Protein AF-A0AAV0X1E5-F1 (afdb_monomer_lite)

Structure (mmCIF, N/CA/C/O backbone):
data_AF-A0AAV0X1E5-F1
#
_entry.id   AF-A0AAV0X1E5-F1
#
loop_
_atom_site.group_PDB
_atom_site.id
_atom_site.type_symbol
_atom_site.label_atom_id
_atom_site.label_alt_id
_atom_site.label_comp_id
_atom_site.label_asym_id
_atom_site.label_entity_id
_atom_site.label_seq_id
_atom_site.pdbx_PDB_ins_code
_atom_site.Cartn_x
_atom_site.Cartn_y
_atom_site.Cartn_z
_atom_site.occupancy
_atom_site.B_iso_or_equiv
_atom_site.auth_seq_id
_atom_site.auth_comp_id
_atom_site.auth_asym_id
_atom_site.auth_atom_id
_atom_site.pdbx_PDB_model_num
ATOM 1 N N . MET A 1 1 ? 17.701 16.349 23.372 1.00 38.31 1 MET A N 1
ATOM 2 C CA . MET A 1 1 ? 16.593 15.918 22.497 1.00 38.31 1 MET A CA 1
ATOM 3 C C . MET A 1 1 ? 16.996 16.331 21.096 1.00 38.31 1 MET A C 1
ATOM 5 O O . MET A 1 1 ? 16.965 17.517 20.806 1.00 38.31 1 MET A O 1
ATOM 9 N N . SER A 1 2 ? 17.549 15.402 20.317 1.00 44.88 2 SER A N 1
ATOM 10 C CA . SER A 1 2 ? 17.926 15.672 18.926 1.00 44.88 2 SER A CA 1
ATOM 11 C C . SER A 1 2 ? 16.636 15.707 18.120 1.00 44.88 2 SER A C 1
ATOM 13 O O . SER A 1 2 ? 15.915 14.712 18.128 1.00 44.88 2 SER A O 1
ATOM 15 N N . GLY A 1 3 ? 16.307 16.855 17.529 1.00 50.03 3 GLY A N 1
AT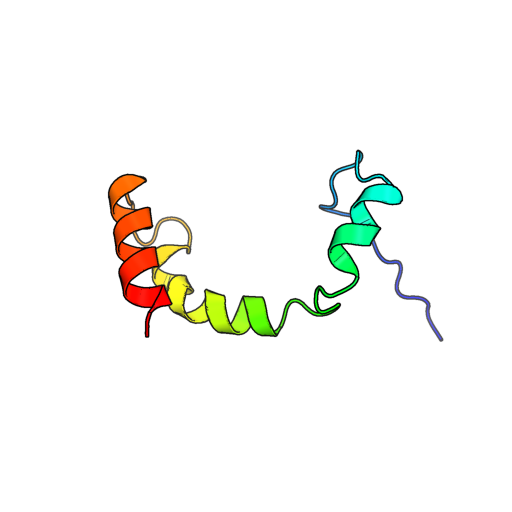OM 16 C CA . GLY A 1 3 ? 15.196 16.953 16.590 1.00 50.03 3 GLY A CA 1
ATOM 17 C C . GLY A 1 3 ? 15.513 16.066 15.396 1.00 50.03 3 GLY A C 1
ATOM 18 O O . GLY A 1 3 ? 16.584 16.186 14.808 1.00 50.03 3 GLY A O 1
ATOM 19 N N . GLU A 1 4 ? 14.635 15.118 15.111 1.00 55.19 4 GLU A N 1
ATOM 20 C CA . GLU A 1 4 ? 14.710 14.336 13.888 1.00 55.19 4 GLU A CA 1
ATOM 21 C C . GLU A 1 4 ? 14.268 15.274 12.761 1.00 55.19 4 GLU A C 1
ATOM 23 O O . GLU A 1 4 ? 13.121 15.726 12.728 1.00 55.19 4 GLU A O 1
ATOM 28 N N . GLU A 1 5 ? 15.224 15.667 11.920 1.00 56.19 5 GLU A N 1
ATOM 29 C CA . GLU A 1 5 ? 14.989 16.442 10.704 1.00 56.19 5 GLU A CA 1
ATOM 30 C C . GLU A 1 5 ? 14.034 15.611 9.839 1.00 56.19 5 GLU A C 1
ATOM 32 O O . GLU A 1 5 ? 14.422 14.597 9.260 1.00 56.19 5 GLU A O 1
ATOM 37 N N . THR A 1 6 ? 12.756 15.984 9.807 1.00 55.09 6 THR A N 1
ATOM 38 C CA . THR A 1 6 ? 11.757 15.327 8.962 1.00 55.09 6 THR A CA 1
ATOM 39 C C . THR A 1 6 ? 12.038 15.750 7.531 1.00 55.09 6 THR A C 1
ATOM 41 O O . THR A 1 6 ? 11.565 16.780 7.059 1.00 55.09 6 THR A O 1
ATOM 44 N N . THR A 1 7 ? 12.894 14.990 6.856 1.00 57.19 7 THR A N 1
ATOM 45 C CA . THR A 1 7 ? 13.205 15.218 5.451 1.00 57.19 7 THR A CA 1
ATOM 46 C C . THR A 1 7 ? 11.926 14.994 4.651 1.00 57.19 7 THR A C 1
ATOM 48 O O . THR A 1 7 ? 11.337 13.916 4.698 1.00 57.19 7 THR A O 1
ATOM 51 N N . THR A 1 8 ? 11.465 16.014 3.928 1.00 63.75 8 THR A N 1
ATOM 52 C CA . THR A 1 8 ? 10.273 15.962 3.061 1.00 63.75 8 THR A CA 1
ATOM 53 C C . THR A 1 8 ? 10.502 15.139 1.787 1.00 63.75 8 THR A C 1
ATOM 55 O O . THR A 1 8 ? 9.771 15.298 0.811 1.00 63.75 8 THR A O 1
ATOM 58 N N . ASP A 1 9 ? 11.523 14.280 1.772 1.00 57.78 9 ASP A N 1
ATOM 59 C CA . ASP A 1 9 ? 11.914 13.474 0.622 1.00 57.78 9 ASP A CA 1
ATOM 60 C C . ASP A 1 9 ? 10.768 12.523 0.252 1.00 57.78 9 ASP A C 1
ATOM 62 O O . ASP A 1 9 ? 10.476 11.553 0.952 1.00 57.78 9 ASP A O 1
ATOM 66 N N . GLY A 1 10 ? 10.089 12.832 -0.855 1.00 60.94 10 GLY A N 1
ATOM 67 C CA . GLY A 1 10 ? 8.979 12.044 -1.395 1.00 60.94 10 GLY A CA 1
ATOM 68 C C . GLY A 1 10 ? 7.584 12.640 -1.197 1.00 60.94 10 GLY A C 1
ATOM 69 O O . GLY A 1 10 ? 6.622 12.076 -1.721 1.00 60.94 10 GLY A O 1
ATOM 70 N N . LEU A 1 11 ? 7.443 13.773 -0.501 1.00 67.00 11 LEU A N 1
ATOM 71 C CA . LEU A 1 11 ? 6.194 14.536 -0.537 1.00 67.00 11 LEU A CA 1
ATOM 72 C C . LEU A 1 11 ? 6.136 15.384 -1.815 1.00 67.00 11 LEU A C 1
ATOM 74 O O . LEU A 1 11 ? 7.135 16.010 -2.167 1.00 67.00 11 LEU A O 1
ATOM 78 N N . PRO A 1 12 ? 4.988 15.421 -2.516 1.00 71.81 12 PRO A N 1
ATOM 79 C CA . PRO A 1 12 ? 4.828 16.294 -3.668 1.00 71.81 12 PRO A CA 1
ATOM 80 C C . PRO A 1 12 ? 5.057 17.747 -3.240 1.00 71.81 12 PRO A C 1
ATOM 82 O O . PRO A 1 12 ? 4.445 18.222 -2.284 1.00 71.81 12 PRO A O 1
ATOM 85 N N . GLU A 1 13 ? 5.934 18.440 -3.965 1.00 73.38 13 GLU A N 1
ATOM 86 C CA . GLU A 1 13 ? 6.337 19.831 -3.702 1.00 73.38 13 GLU A CA 1
ATOM 87 C C . GLU A 1 13 ? 5.141 20.804 -3.720 1.00 73.38 13 GLU A C 1
ATOM 89 O O . GLU A 1 13 ? 5.193 21.873 -3.114 1.00 73.38 13 GLU A O 1
ATOM 94 N N . ASP A 1 14 ? 4.031 20.392 -4.340 1.00 78.31 14 ASP A N 1
ATOM 95 C CA . ASP A 1 14 ? 2.803 21.171 -4.487 1.00 78.31 14 ASP A CA 1
ATOM 96 C C . ASP A 1 14 ? 1.798 21.010 -3.332 1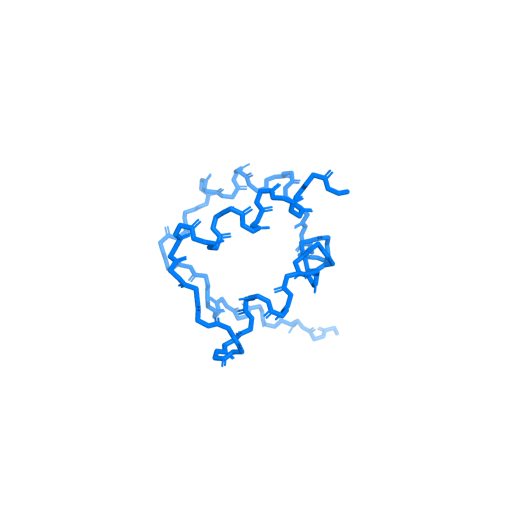.00 78.31 14 ASP A C 1
ATOM 98 O O . ASP A 1 14 ? 0.730 21.628 -3.375 1.00 78.31 14 ASP A O 1
ATOM 102 N N . LEU A 1 15 ? 2.095 20.205 -2.302 1.00 76.25 15 LEU A N 1
ATOM 103 C CA . LEU A 1 15 ? 1.148 19.935 -1.216 1.00 76.25 15 LEU A CA 1
ATOM 104 C C . LEU A 1 15 ? 0.820 21.217 -0.431 1.00 76.25 15 LEU A C 1
ATOM 106 O O . LEU A 1 15 ? 1.650 21.763 0.300 1.00 76.25 15 LEU A O 1
ATOM 110 N N . GLN A 1 16 ? -0.415 21.694 -0.558 1.00 84.12 16 GLN A N 1
ATOM 111 C CA . GLN A 1 16 ? -0.874 22.896 0.125 1.00 84.12 16 GLN A CA 1
ATOM 112 C C . GLN A 1 16 ? -1.341 22.569 1.543 1.00 84.12 16 GLN A C 1
ATOM 114 O O . GLN A 1 16 ? -1.835 21.480 1.830 1.00 84.12 16 GLN A O 1
ATOM 119 N N . ILE A 1 17 ? -1.286 23.556 2.443 1.00 79.44 17 ILE A N 1
ATOM 120 C CA . ILE A 1 17 ? -1.804 23.418 3.819 1.00 79.44 17 ILE A CA 1
ATOM 121 C C . ILE A 1 17 ? -3.285 22.982 3.817 1.00 79.44 17 ILE A C 1
ATOM 123 O O . ILE A 1 17 ? -3.718 22.231 4.691 1.00 79.44 17 ILE A O 1
ATOM 127 N N . SER A 1 18 ? -4.060 23.401 2.810 1.00 85.50 18 SER A N 1
ATOM 128 C CA . SER A 1 18 ? -5.452 22.977 2.613 1.00 85.50 18 SER A CA 1
ATOM 129 C C . SER A 1 18 ? -5.611 21.470 2.417 1.00 85.50 18 SER A C 1
ATOM 131 O O . SER A 1 18 ? -6.630 20.910 2.822 1.00 85.50 18 SER A O 1
ATOM 133 N N . ASP A 1 19 ? -4.614 20.798 1.846 1.00 82.81 19 ASP A N 1
ATOM 134 C CA . ASP A 1 19 ? -4.685 19.371 1.539 1.00 82.81 19 ASP A CA 1
ATOM 135 C C . ASP A 1 19 ? -4.624 18.528 2.815 1.00 82.81 19 ASP A C 1
ATOM 137 O O . ASP A 1 19 ? -5.298 17.502 2.909 1.00 82.81 19 ASP A O 1
ATOM 141 N N . PHE A 1 20 ? -3.940 19.022 3.854 1.00 79.38 20 PHE A N 1
ATOM 142 C CA . PHE A 1 20 ? -3.838 18.370 5.164 1.00 79.38 20 PHE A CA 1
ATOM 143 C C . PHE A 1 20 ? -5.180 18.227 5.887 1.00 79.38 20 PHE A C 1
ATOM 145 O O . PHE A 1 20 ? -5.333 17.329 6.716 1.00 79.38 20 PHE A O 1
ATOM 152 N N . ILE A 1 21 ? -6.181 19.052 5.558 1.00 86.19 21 ILE A N 1
ATOM 153 C CA . ILE A 1 21 ? -7.526 18.929 6.140 1.00 86.19 21 ILE A CA 1
ATOM 154 C C . ILE A 1 21 ? -8.123 17.547 5.831 1.00 86.19 21 ILE A C 1
ATOM 156 O O . ILE A 1 21 ? -8.793 16.962 6.686 1.00 86.19 21 ILE A O 1
ATOM 160 N N . HIS A 1 22 ? -7.816 16.983 4.661 1.00 81.19 22 HIS A N 1
ATOM 161 C CA . HIS A 1 22 ? -8.277 15.654 4.254 1.00 81.19 22 HIS A CA 1
ATOM 162 C C . HIS A 1 22 ? -7.604 14.521 5.043 1.00 81.19 22 HIS A C 1
ATOM 164 O O . HIS A 1 22 ? -8.166 13.435 5.161 1.00 81.19 22 HIS A O 1
ATOM 170 N N . PHE A 1 23 ? -6.441 14.781 5.648 1.00 78.06 23 PHE A N 1
ATOM 171 C CA . PHE A 1 23 ? -5.682 13.815 6.443 1.00 78.06 23 PHE A CA 1
ATOM 172 C C . PHE A 1 23 ? -5.976 13.897 7.946 1.00 78.06 23 PHE A C 1
ATOM 174 O O . PHE A 1 23 ? -5.394 13.143 8.717 1.00 78.06 23 PHE A O 1
ATOM 181 N N . LYS A 1 24 ? -6.918 14.743 8.391 1.00 84.12 24 LYS A N 1
ATOM 182 C CA . LYS A 1 24 ? -7.275 14.896 9.818 1.00 84.12 24 LYS A CA 1
ATOM 183 C C . LYS A 1 24 ? -7.614 13.573 10.521 1.00 84.12 24 LYS A C 1
ATOM 185 O O . LYS A 1 24 ? -7.395 13.444 11.722 1.00 84.12 24 LYS A O 1
ATOM 190 N N . TYR A 1 25 ? -8.184 12.624 9.782 1.00 81.44 25 TYR A N 1
ATOM 191 C CA . TYR A 1 25 ? -8.561 11.300 10.285 1.00 81.44 25 TYR A CA 1
ATOM 192 C C . TYR A 1 25 ? -7.626 10.189 9.805 1.00 81.44 25 TYR A C 1
ATOM 194 O O . TYR A 1 25 ? -7.807 9.036 10.191 1.00 81.44 25 TYR A O 1
ATOM 202 N N . ALA A 1 26 ? -6.652 10.521 8.956 1.00 76.06 26 ALA A N 1
ATOM 203 C CA . ALA A 1 26 ? -5.655 9.564 8.527 1.00 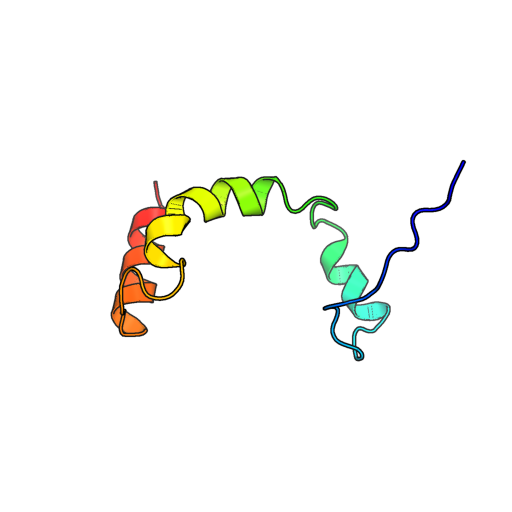76.06 26 ALA A CA 1
ATOM 204 C C . ALA A 1 26 ? -4.720 9.279 9.714 1.00 76.06 26 ALA A C 1
ATOM 206 O O . ALA A 1 26 ? -4.241 10.219 10.358 1.00 76.06 26 ALA A O 1
ATOM 207 N N . PRO A 1 27 ? -4.461 8.006 10.039 1.00 72.50 27 PRO A N 1
ATOM 208 C CA . PRO A 1 27 ? -3.462 7.658 11.035 1.00 72.50 27 PRO A CA 1
ATOM 209 C C . PRO A 1 27 ? -2.108 8.281 10.671 1.00 72.50 27 PRO A C 1
ATOM 211 O O . PRO A 1 27 ? -1.664 8.176 9.530 1.00 72.50 27 PRO A O 1
ATOM 214 N N . ILE A 1 28 ? -1.441 8.912 11.647 1.00 74.56 28 ILE A N 1
ATOM 215 C CA . ILE A 1 28 ? -0.098 9.498 11.458 1.00 74.56 28 ILE A CA 1
ATOM 216 C C . ILE A 1 28 ? 0.912 8.405 11.080 1.00 74.56 28 ILE A C 1
ATOM 218 O O . ILE A 1 28 ? 1.878 8.670 10.369 1.00 74.56 28 ILE A O 1
ATOM 222 N N . SER A 1 29 ? 0.683 7.170 11.537 1.00 70.31 29 SER A N 1
ATOM 223 C CA . SER A 1 29 ? 1.493 6.020 11.160 1.00 70.31 29 SER A CA 1
ATOM 224 C C . SER A 1 29 ? 0.799 5.196 10.075 1.00 70.31 29 SER A C 1
ATOM 226 O O . SER A 1 29 ? -0.356 4.795 10.195 1.00 70.31 29 SER A O 1
ATOM 228 N N . SER A 1 30 ? 1.539 4.871 9.019 1.00 65.12 30 SER A N 1
ATOM 229 C CA . SER A 1 30 ? 1.100 3.980 7.941 1.00 65.12 30 SER A CA 1
ATOM 230 C C . SER A 1 30 ? 1.019 2.507 8.366 1.00 65.12 30 SER A C 1
ATOM 232 O O . SER A 1 30 ? 0.827 1.645 7.515 1.00 65.12 30 SER A O 1
ATOM 234 N N . VAL A 1 31 ? 1.147 2.189 9.660 1.00 67.00 31 VAL A N 1
ATOM 235 C CA . VAL A 1 31 ? 1.295 0.817 10.180 1.00 67.00 31 VAL A CA 1
ATOM 236 C C . VAL A 1 31 ? 0.117 -0.081 9.790 1.00 67.00 31 VAL A C 1
ATOM 238 O O . VAL A 1 31 ? 0.316 -1.237 9.411 1.00 67.00 31 VAL A O 1
ATOM 241 N N . ASP A 1 32 ? -1.110 0.441 9.829 1.00 63.50 32 ASP A N 1
ATOM 242 C CA . ASP A 1 32 ? -2.303 -0.323 9.437 1.00 63.50 32 ASP A CA 1
ATOM 243 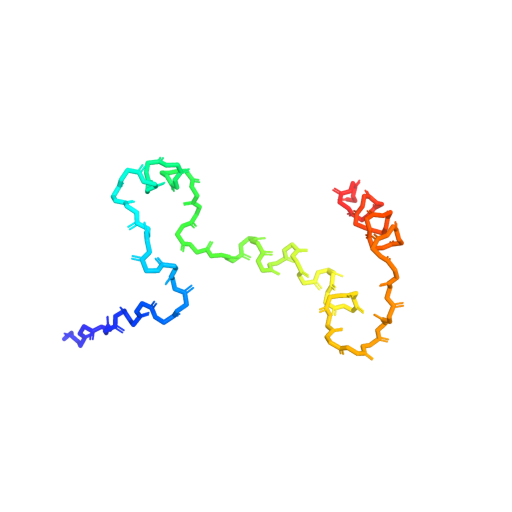C C . ASP A 1 32 ? -2.372 -0.550 7.919 1.00 63.50 32 ASP A C 1
ATOM 245 O O . ASP A 1 32 ? -2.816 -1.606 7.451 1.00 63.50 32 ASP A O 1
ATOM 249 N N . VAL A 1 33 ? -1.853 0.404 7.144 1.00 65.38 33 VAL A N 1
ATOM 250 C CA . VAL A 1 33 ? -1.715 0.292 5.690 1.00 65.38 33 VAL A CA 1
ATOM 251 C C . VAL A 1 33 ? -0.623 -0.732 5.362 1.00 65.38 33 VAL A C 1
ATOM 253 O O . VAL A 1 33 ? -0.885 -1.681 4.634 1.00 65.38 33 VAL A O 1
ATOM 256 N N . GLU A 1 34 ? 0.561 -0.657 5.969 1.00 72.00 34 GLU A N 1
ATOM 257 C CA . GLU A 1 34 ? 1.642 -1.633 5.773 1.00 72.00 34 GLU A CA 1
ATOM 258 C C . GLU A 1 34 ? 1.220 -3.067 6.106 1.00 72.00 34 GLU A C 1
ATOM 260 O O . GLU A 1 34 ? 1.511 -3.993 5.340 1.00 72.00 34 GLU A O 1
ATOM 265 N N . ARG A 1 35 ? 0.503 -3.278 7.220 1.00 73.25 35 ARG A N 1
ATOM 266 C CA . ARG A 1 35 ? 0.005 -4.609 7.597 1.00 73.25 35 ARG A CA 1
ATOM 267 C C . ARG A 1 35 ? -0.985 -5.149 6.562 1.00 73.25 35 ARG A C 1
ATOM 269 O O . ARG A 1 35 ? -0.883 -6.315 6.185 1.00 73.25 35 ARG A O 1
ATOM 276 N N . SER A 1 36 ? -1.896 -4.307 6.077 1.00 73.31 36 SER A N 1
ATOM 277 C CA . SER A 1 36 ? -2.887 -4.687 5.062 1.00 73.31 36 SER A CA 1
ATOM 278 C C . SER A 1 36 ? -2.230 -4.968 3.708 1.00 73.31 36 SER A C 1
ATOM 280 O O . SER A 1 36 ? -2.544 -5.954 3.044 1.00 73.31 36 SER A O 1
ATOM 282 N N . PHE A 1 37 ? -1.246 -4.154 3.320 1.00 76.12 37 PHE A N 1
ATOM 283 C CA . PHE A 1 37 ? -0.533 -4.304 2.054 1.00 76.12 37 PHE A CA 1
ATOM 284 C C . PHE A 1 37 ? 0.530 -5.407 2.064 1.00 76.12 37 PHE A C 1
ATOM 286 O O . PHE A 1 37 ? 0.892 -5.922 1.004 1.00 76.12 37 PHE A O 1
ATOM 293 N N . SER A 1 38 ? 0.965 -5.861 3.241 1.00 80.44 38 SER A N 1
ATOM 294 C CA . SER A 1 38 ? 1.852 -7.021 3.379 1.00 80.44 38 SER A CA 1
ATOM 295 C C . SER A 1 38 ? 1.252 -8.297 2.777 1.00 80.44 38 SER A C 1
ATOM 297 O O . SER A 1 38 ? 1.995 -9.125 2.242 1.00 80.44 38 SER A O 1
ATOM 299 N N . LEU A 1 39 ? -0.081 -8.438 2.783 1.00 80.62 39 LEU A N 1
ATOM 300 C CA . LEU A 1 39 ? -0.788 -9.531 2.101 1.00 80.62 39 LEU A CA 1
ATOM 301 C C . LEU A 1 39 ? -0.511 -9.531 0.587 1.00 80.62 39 LEU A C 1
ATOM 303 O O . LEU A 1 39 ? -0.368 -10.587 -0.031 1.00 80.62 39 LEU A O 1
ATOM 307 N N . TYR A 1 40 ? -0.334 -8.346 0.003 1.00 83.38 40 TYR A N 1
ATOM 308 C CA . TYR A 1 40 ? -0.072 -8.147 -1.419 1.00 83.38 40 TYR A CA 1
ATOM 309 C C . TYR A 1 40 ? 1.410 -8.173 -1.788 1.00 83.38 40 TYR A C 1
ATOM 311 O O . TYR A 1 40 ? 1.725 -8.011 -2.967 1.00 83.38 40 TYR A O 1
ATOM 319 N N . LYS A 1 41 ? 2.343 -8.425 -0.853 1.00 82.75 41 LYS A N 1
ATOM 320 C CA . LYS A 1 41 ? 3.789 -8.327 -1.147 1.00 82.75 41 LYS A CA 1
ATOM 321 C C . LYS A 1 41 ? 4.226 -9.195 -2.327 1.00 82.75 41 LYS A C 1
ATOM 323 O O . LYS A 1 41 ? 5.147 -8.844 -3.044 1.00 82.75 41 LYS A O 1
ATOM 328 N N . ASN A 1 42 ? 3.589 -10.347 -2.539 1.00 80.44 42 ASN A N 1
ATOM 329 C CA . ASN A 1 42 ? 3.935 -11.239 -3.649 1.00 80.44 42 ASN A CA 1
ATOM 330 C C . ASN A 1 42 ? 3.361 -10.777 -4.996 1.00 80.44 42 ASN A C 1
ATOM 332 O O . ASN A 1 42 ? 3.818 -11.245 -6.036 1.00 80.44 42 ASN A O 1
ATOM 336 N N . MET A 1 43 ? 2.350 -9.909 -4.975 1.00 81.81 43 MET A N 1
ATOM 337 C CA . MET A 1 43 ? 1.732 -9.329 -6.165 1.00 81.81 43 MET A CA 1
ATOM 338 C C . MET A 1 43 ? 2.336 -7.976 -6.537 1.00 81.81 43 MET A C 1
ATOM 340 O O . MET A 1 43 ? 2.476 -7.701 -7.721 1.00 81.81 43 MET A 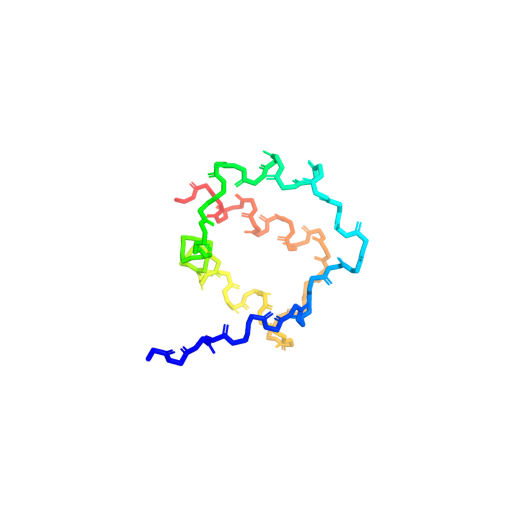O 1
ATOM 344 N N . LEU A 1 44 ? 2.671 -7.155 -5.538 1.00 81.12 44 LEU A N 1
ATOM 345 C CA . LEU A 1 44 ? 3.180 -5.794 -5.719 1.00 81.12 44 LEU A CA 1
ATOM 346 C C . LEU A 1 44 ? 4.711 -5.706 -5.688 1.00 81.12 44 LEU A C 1
ATOM 348 O O . LEU A 1 44 ? 5.255 -4.654 -5.998 1.00 81.12 44 LEU A O 1
ATOM 352 N N . ALA A 1 45 ? 5.421 -6.776 -5.311 1.00 80.19 45 ALA A N 1
ATOM 353 C CA . ALA A 1 45 ? 6.877 -6.788 -5.409 1.00 80.19 45 ALA A CA 1
ATOM 354 C C . ALA A 1 45 ? 7.330 -6.797 -6.871 1.00 80.19 45 ALA A C 1
ATOM 356 O O . ALA A 1 45 ? 6.852 -7.606 -7.675 1.00 80.19 45 ALA A O 1
ATOM 357 N N . ASP A 1 46 ? 8.328 -5.965 -7.159 1.00 77.44 46 ASP A N 1
ATOM 358 C CA . ASP A 1 46 ? 8.936 -5.847 -8.479 1.00 77.44 46 ASP A CA 1
ATOM 359 C C . ASP A 1 46 ? 9.322 -7.201 -9.074 1.00 77.44 46 ASP A C 1
ATOM 361 O O . ASP A 1 46 ? 9.913 -8.061 -8.412 1.00 77.44 46 ASP A O 1
ATOM 365 N N . ASN A 1 47 ? 8.995 -7.371 -10.357 1.00 68.81 47 AS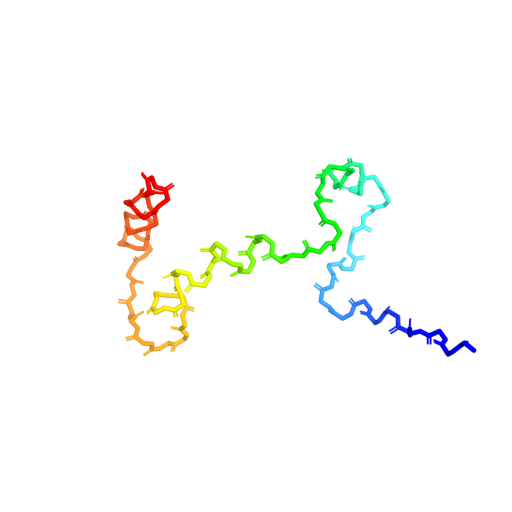N A N 1
ATOM 366 C CA . ASN A 1 47 ? 9.417 -8.485 -11.208 1.00 68.81 47 ASN A CA 1
ATOM 367 C C . ASN A 1 47 ? 9.121 -9.909 -10.691 1.00 68.81 47 ASN A C 1
ATOM 369 O O . ASN A 1 47 ? 9.598 -10.875 -11.284 1.00 68.81 47 ASN A O 1
ATOM 373 N N . ARG A 1 48 ? 8.307 -10.092 -9.641 1.00 68.81 48 ARG A N 1
ATOM 374 C CA . ARG A 1 48 ? 7.904 -11.441 -9.190 1.00 68.81 48 ARG A CA 1
ATOM 375 C C . ARG A 1 48 ? 6.759 -12.014 -10.009 1.00 68.81 48 ARG A C 1
ATOM 377 O O . ARG A 1 48 ? 6.726 -13.216 -10.263 1.00 68.81 48 ARG A O 1
ATOM 384 N N . ARG A 1 49 ? 5.813 -11.160 -10.403 1.00 70.81 49 ARG A N 1
ATOM 385 C CA . ARG A 1 49 ? 4.676 -11.494 -11.264 1.00 70.81 49 ARG A CA 1
ATOM 386 C C . ARG A 1 49 ? 4.369 -10.304 -12.161 1.00 70.81 49 ARG A C 1
ATOM 388 O O . ARG A 1 49 ? 4.056 -9.227 -11.672 1.00 70.81 49 ARG A O 1
ATOM 395 N N . SER A 1 50 ? 4.443 -10.513 -13.471 1.00 78.69 50 SER A N 1
ATOM 396 C CA . SER A 1 50 ? 3.948 -9.535 -14.435 1.00 78.69 50 SER A CA 1
ATOM 397 C C . SER A 1 50 ? 2.435 -9.696 -14.554 1.00 78.69 50 SER A C 1
ATOM 399 O O . SER A 1 50 ? 1.944 -10.759 -14.941 1.00 78.69 50 SER A O 1
ATOM 401 N N . PHE A 1 51 ? 1.698 -8.653 -14.182 1.00 78.88 51 PHE A N 1
ATOM 402 C CA . PHE A 1 51 ? 0.258 -8.574 -14.383 1.00 78.88 51 PHE A CA 1
ATOM 403 C C . PHE A 1 51 ? -0.047 -7.515 -15.435 1.00 78.88 51 PHE A C 1
ATOM 405 O O . PHE A 1 51 ? 0.476 -6.404 -15.383 1.00 78.88 51 PHE A O 1
ATOM 412 N N . VAL A 1 52 ? -0.971 -7.828 -16.341 1.00 86.69 52 VAL A N 1
ATOM 413 C CA . VAL A 1 52 ? -1.735 -6.771 -17.008 1.00 86.69 52 VAL A CA 1
ATOM 414 C C . VAL A 1 52 ? -2.649 -6.111 -15.973 1.00 86.69 52 VAL A C 1
ATOM 416 O O . VAL A 1 52 ? -3.134 -6.784 -15.059 1.00 86.69 52 VAL A O 1
ATOM 419 N N . PHE A 1 53 ? -2.894 -4.807 -16.110 1.00 85.38 53 PHE A N 1
ATOM 420 C CA . PHE A 1 53 ? -3.641 -4.019 -15.121 1.00 85.38 53 PHE A CA 1
ATOM 421 C C . PHE A 1 53 ? -5.009 -4.630 -14.763 1.00 85.38 53 PHE A C 1
ATOM 423 O O . PHE A 1 53 ? -5.395 -4.662 -13.598 1.00 85.38 53 PHE A O 1
ATOM 430 N N . GLU A 1 54 ? -5.707 -5.205 -15.745 1.00 91.44 54 GLU A N 1
ATOM 431 C CA . GLU A 1 54 ? -6.990 -5.885 -15.536 1.00 91.44 54 GLU A CA 1
ATOM 432 C C . GLU A 1 54 ? -6.887 -7.104 -14.600 1.00 91.44 54 GLU A C 1
ATOM 434 O O . GLU A 1 54 ? -7.782 -7.369 -13.799 1.00 91.44 54 GLU A O 1
ATOM 439 N N . ASN A 1 55 ? -5.785 -7.852 -14.661 1.00 87.44 55 ASN A N 1
ATOM 440 C CA . ASN A 1 55 ? -5.573 -9.000 -13.782 1.00 87.44 55 ASN A CA 1
ATOM 441 C C . ASN A 1 55 ? -5.185 -8.548 -12.372 1.00 87.44 55 ASN A C 1
ATOM 443 O O . ASN A 1 55 ? -5.624 -9.155 -11.395 1.00 87.44 55 ASN A O 1
ATOM 447 N N . LEU A 1 56 ? -4.416 -7.459 -12.266 1.00 87.56 56 LEU A N 1
ATOM 448 C CA . LEU A 1 56 ? -4.085 -6.845 -10.983 1.00 87.56 56 LEU A CA 1
ATOM 449 C C . LEU A 1 56 ? -5.353 -6.379 -10.254 1.00 87.56 56 LEU A C 1
ATOM 451 O O . LEU A 1 56 ? -5.528 -6.701 -9.080 1.00 87.56 56 LEU A O 1
ATOM 455 N N . SER A 1 57 ? -6.261 -5.685 -10.950 1.00 87.25 57 SER A N 1
ATOM 456 C CA . SER A 1 57 ? -7.501 -5.185 -10.346 1.00 87.25 57 SER A CA 1
ATOM 457 C C . SER A 1 57 ? -8.390 -6.324 -9.840 1.00 87.25 57 SER A C 1
ATOM 459 O O . SER A 1 57 ? -8.834 -6.292 -8.693 1.00 87.25 57 SER A O 1
ATOM 461 N N . LYS A 1 58 ? -8.574 -7.384 -10.639 1.00 88.81 58 LYS A N 1
ATOM 462 C CA . LYS A 1 58 ? -9.332 -8.581 -10.237 1.00 88.81 58 LYS A CA 1
ATOM 463 C C . LYS A 1 58 ? -8.735 -9.242 -8.998 1.00 88.81 58 LYS A C 1
ATOM 465 O O . LYS A 1 58 ? -9.468 -9.595 -8.076 1.00 88.81 58 LYS A O 1
ATOM 470 N N . SER A 1 59 ? -7.413 -9.400 -8.953 1.00 84.94 59 SER A N 1
ATOM 471 C CA . SER A 1 59 ? -6.751 -10.006 -7.799 1.00 84.94 59 SER A CA 1
ATOM 472 C C . SER A 1 59 ? -6.825 -9.133 -6.541 1.00 84.94 59 SER A C 1
ATOM 474 O O . SER A 1 59 ? -6.944 -9.689 -5.453 1.00 84.94 59 SER A O 1
ATOM 476 N N . LEU A 1 60 ? -6.811 -7.801 -6.652 1.00 85.94 60 LEU A N 1
ATOM 477 C CA . LEU A 1 60 ? -7.054 -6.920 -5.502 1.00 85.94 60 LEU A CA 1
ATOM 478 C C . LEU A 1 60 ? -8.485 -7.077 -4.971 1.00 85.94 60 LEU A C 1
ATOM 480 O O . LEU A 1 60 ? -8.663 -7.299 -3.780 1.00 85.94 60 LEU A O 1
ATOM 484 N N . VAL A 1 61 ? -9.501 -7.063 -5.841 1.00 85.56 61 VAL A N 1
ATOM 485 C CA . VAL A 1 61 ? -10.916 -7.190 -5.434 1.00 85.56 61 VAL A CA 1
ATOM 486 C C . VAL A 1 61 ? -11.192 -8.485 -4.665 1.00 85.56 61 VAL A C 1
ATOM 488 O O . VAL A 1 61 ? -11.911 -8.462 -3.668 1.00 85.56 61 VAL A O 1
ATOM 491 N N . VAL A 1 62 ? -10.623 -9.613 -5.100 1.00 83.88 62 VAL A N 1
ATOM 492 C CA . VAL A 1 62 ? -10.807 -10.904 -4.411 1.00 83.88 62 VAL A CA 1
ATOM 493 C C . VAL A 1 62 ? -10.212 -10.876 -3.005 1.00 83.88 62 VAL A C 1
ATOM 495 O O . VAL A 1 62 ? -10.836 -11.348 -2.064 1.00 83.88 62 VAL A O 1
ATOM 498 N N . ASN A 1 63 ? -9.020 -10.306 -2.855 1.00 75.44 63 ASN A N 1
ATOM 499 C CA . ASN A 1 63 ? -8.288 -10.333 -1.593 1.00 75.44 63 ASN A CA 1
ATOM 500 C C . ASN A 1 63 ? -8.744 -9.243 -0.605 1.00 75.44 63 ASN A C 1
ATOM 502 O O . ASN A 1 63 ? -8.671 -9.467 0.599 1.00 75.44 63 ASN A O 1
ATOM 506 N N . CYS A 1 64 ? -9.270 -8.107 -1.080 1.00 69.94 64 CYS A N 1
ATOM 507 C CA . CYS A 1 64 ? -9.797 -7.033 -0.228 1.00 69.94 64 CYS A CA 1
ATOM 508 C C . CYS A 1 64 ? -11.077 -7.408 0.546 1.00 69.94 64 CYS A C 1
ATOM 510 O O . CYS A 1 64 ? -11.452 -6.676 1.454 1.00 69.94 64 CYS A O 1
ATOM 512 N N . ASN A 1 65 ? -11.756 -8.503 0.184 1.00 66.75 65 ASN A N 1
ATOM 513 C CA . ASN A 1 65 ? -12.993 -8.971 0.829 1.00 66.75 65 ASN A CA 1
ATOM 514 C C . ASN A 1 65 ? -12.768 -10.134 1.817 1.00 66.75 65 ASN A C 1
ATOM 516 O O . ASN A 1 65 ? -13.730 -10.813 2.181 1.00 66.75 65 ASN A O 1
ATOM 520 N N . SER A 1 66 ? -11.510 -10.399 2.182 1.00 60.22 66 SER A N 1
ATOM 521 C CA . SER A 1 66 ? -11.119 -11.516 3.057 1.00 60.22 66 SER A CA 1
ATOM 522 C C . SER A 1 66 ? -11.149 -11.136 4.530 1.00 60.22 66 SER A C 1
ATOM 524 O O . SER A 1 66 ? -10.731 -9.998 4.842 1.00 60.22 66 SER A O 1
#

Sequence (66 aa):
MSGEETTTDGLPEDLQISDFIHFKYAPISSVDVERSFSLYKNMLADNRRSFVFENLSKSLVVNCNS

Foldseek 3Di:
DDDDPPPCVPPDPPDDPVNCVVCPVPPPDCVVVCVLCVVCCCVPPPPNDDDDPVVVVVVCVVSVVD

Organism: NCBI:txid13131

Secondary structure (DSSP, 8-state):
--------TTS-TT--GGGGGGGTTS-SSTHHHHHHHHTTHHHHSTTT----HHHHHHHHHHHTT-

Radius of gyration: 16.67 Å; chains: 1; bounding box: 31×35×40 Å

pLDDT: mean 74.23, std 11.27, range [38.31, 91.44]

InterPro domains:
  IPR012337 Ribonuclease H-like superfamily [SSF53098] (26-65)